Protein AF-A0A820NHF6-F1 (afdb_monomer_lite)

Foldseek 3Di:
DDDDPPDDPVVVLVVVLVVLLVVLVVVLVVLVVLLVVLVVVLVVLVVVLVVVVVVVVVVSNVVSVVVNVVSVVVSVVSVVVSVVSVVVNVCSVDDD

InterPro domains:
  IPR005024 Snf7 family [PF03357] (21-92)
  IPR005024 Snf7 family [PTHR10476] (7-92)

Sequence (96 aa):
MSFFDKRSPYEKAKEQTRSISRQIRQEKRQLDRQINQSDREIQRLSVDIRKHAATNNKEALRTLAKTIVKIKHDKSHLYSAKANLDTIDNAVKKPI

pLDDT: mean 90.06, std 11.78, range [37.56, 97.88]

Structure (mmCIF, N/CA/C/O backbone):
data_AF-A0A820NHF6-F1
#
_entry.id   AF-A0A820NHF6-F1
#
loop_
_atom_site.group_PDB
_atom_site.id
_atom_site.type_symbol
_atom_site.label_atom_id
_atom_site.label_alt_id
_atom_site.label_comp_id
_atom_site.label_asym_id
_atom_site.label_entity_id
_atom_site.label_seq_id
_atom_site.pdbx_PDB_ins_code
_atom_site.Cartn_x
_atom_site.Cartn_y
_atom_site.Cartn_z
_atom_site.occupancy
_atom_site.B_iso_or_equiv
_atom_site.auth_seq_id
_atom_site.auth_comp_id
_atom_site.auth_asym_id
_atom_site.auth_atom_id
_atom_site.pdbx_PDB_model_num
ATOM 1 N N . MET A 1 1 ? 37.204 -14.453 -17.253 1.00 37.56 1 MET A N 1
ATOM 2 C CA . MET A 1 1 ? 37.338 -13.121 -17.885 1.00 37.56 1 MET A CA 1
ATOM 3 C C . MET A 1 1 ? 36.588 -13.151 -19.208 1.00 37.56 1 MET A C 1
ATOM 5 O O . MET A 1 1 ? 36.954 -13.934 -20.072 1.00 37.56 1 MET A O 1
ATOM 9 N N . SER A 1 2 ? 35.492 -12.399 -19.331 1.00 44.91 2 SER A N 1
ATOM 10 C CA . SER A 1 2 ? 34.565 -12.483 -20.472 1.00 44.91 2 SER A CA 1
ATOM 11 C C . SER A 1 2 ? 35.036 -11.625 -21.653 1.00 44.91 2 SER A C 1
ATOM 13 O O . SER A 1 2 ? 34.673 -10.458 -21.755 1.00 44.91 2 SER A O 1
ATOM 15 N N . PHE A 1 3 ? 35.837 -12.208 -22.544 1.00 59.03 3 PHE A N 1
ATOM 16 C CA . PHE A 1 3 ? 36.111 -11.681 -23.885 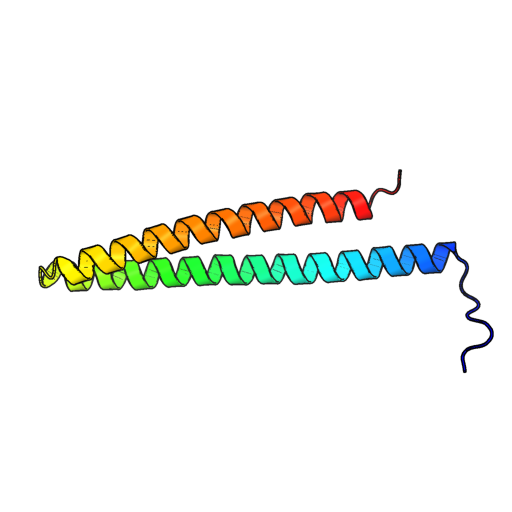1.00 59.03 3 PHE A CA 1
ATOM 17 C C . PHE A 1 3 ? 35.051 -12.254 -24.848 1.00 59.03 3 PHE A C 1
ATOM 19 O O . PHE A 1 3 ? 34.905 -13.468 -24.925 1.00 59.03 3 PHE A O 1
ATOM 26 N N . PHE A 1 4 ? 34.317 -11.402 -25.571 1.00 63.03 4 PHE A N 1
ATOM 27 C CA . PHE A 1 4 ? 33.231 -11.735 -26.521 1.00 63.03 4 PHE A CA 1
ATOM 28 C C . PHE A 1 4 ? 31.879 -12.180 -25.931 1.00 63.03 4 PHE A C 1
ATOM 30 O O . PHE A 1 4 ? 31.404 -13.294 -26.149 1.00 63.03 4 PHE A O 1
ATOM 37 N N . ASP A 1 5 ? 31.168 -11.250 -25.293 1.00 64.25 5 ASP A N 1
ATOM 38 C CA . ASP A 1 5 ? 29.701 -11.313 -25.253 1.00 64.25 5 ASP A CA 1
ATOM 39 C C . ASP A 1 5 ? 29.159 -11.029 -26.669 1.00 64.25 5 ASP A C 1
ATOM 41 O O . ASP A 1 5 ? 29.107 -9.877 -27.094 1.00 64.25 5 ASP A O 1
ATOM 45 N N . LYS A 1 6 ? 28.821 -1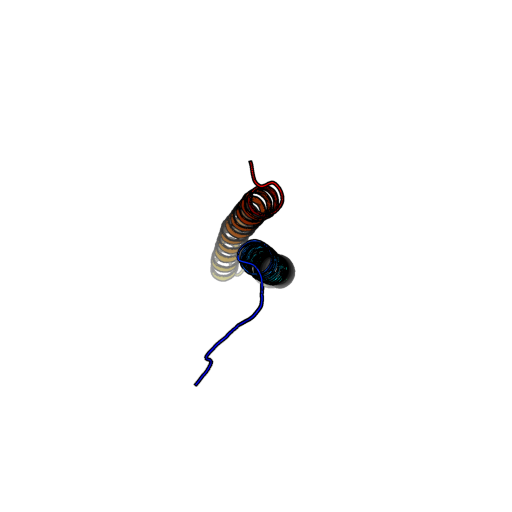2.091 -27.418 1.00 66.19 6 LYS A N 1
ATOM 46 C CA . LYS A 1 6 ? 28.393 -12.065 -28.836 1.00 66.19 6 LYS A CA 1
ATOM 47 C C . LYS A 1 6 ? 26.995 -11.465 -29.075 1.00 66.19 6 LYS A C 1
ATOM 49 O O . LYS A 1 6 ? 26.515 -11.486 -30.204 1.00 66.19 6 LYS A O 1
ATOM 54 N N . ARG A 1 7 ? 26.325 -10.968 -28.031 1.00 68.56 7 ARG A N 1
ATOM 55 C CA . ARG A 1 7 ? 24.996 -10.351 -28.134 1.00 68.56 7 ARG A CA 1
ATOM 56 C C . ARG A 1 7 ? 25.078 -8.979 -2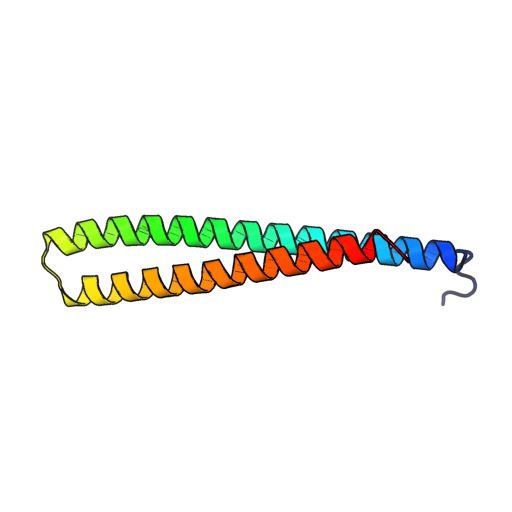8.794 1.00 68.56 7 ARG A C 1
ATOM 58 O O . ARG A 1 7 ? 25.903 -8.148 -28.406 1.00 68.56 7 ARG A O 1
ATOM 65 N N . SER A 1 8 ? 24.189 -8.730 -29.753 1.00 81.00 8 SER A N 1
ATOM 66 C CA . SER A 1 8 ? 24.075 -7.426 -30.418 1.00 81.00 8 SER A CA 1
ATOM 67 C C . SER A 1 8 ? 23.749 -6.327 -29.389 1.00 81.00 8 SER A C 1
ATOM 6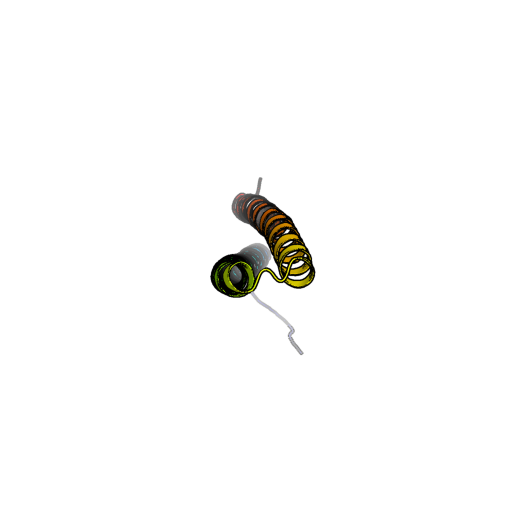9 O O . SER A 1 8 ? 23.005 -6.592 -28.439 1.00 81.00 8 SER A O 1
ATOM 71 N N . PRO A 1 9 ? 24.237 -5.079 -29.548 1.00 80.62 9 PRO A N 1
ATOM 72 C CA . PRO A 1 9 ? 23.846 -3.949 -28.695 1.00 80.62 9 PRO A CA 1
ATOM 73 C C . PRO A 1 9 ? 22.322 -3.813 -28.528 1.00 80.62 9 PRO A C 1
ATOM 75 O O . PRO A 1 9 ? 21.836 -3.497 -27.443 1.00 80.62 9 PRO A O 1
ATOM 78 N N . TYR A 1 10 ? 21.565 -4.149 -29.577 1.00 82.62 10 TYR A N 1
ATOM 79 C CA . TYR A 1 10 ? 20.104 -4.190 -29.553 1.00 82.62 10 TYR A CA 1
ATOM 80 C C . TYR A 1 10 ? 19.547 -5.261 -28.596 1.00 82.62 10 TYR A C 1
ATOM 82 O O . TYR A 1 10 ? 18.605 -5.009 -27.842 1.00 82.62 10 TYR A O 1
ATOM 90 N N . GLU A 1 11 ? 20.139 -6.457 -28.580 1.00 83.00 11 GLU A N 1
ATOM 91 C CA . GLU A 1 11 ? 19.726 -7.545 -27.686 1.00 83.00 11 GLU A CA 1
ATOM 92 C C . GLU A 1 11 ? 19.992 -7.201 -26.219 1.00 83.00 11 GLU A C 1
ATOM 94 O O . GLU A 1 11 ? 19.150 -7.485 -25.367 1.00 83.00 11 GLU A O 1
ATOM 99 N N . LYS A 1 12 ? 21.107 -6.517 -25.930 1.00 85.88 12 LYS A N 1
ATOM 100 C CA . LYS A 1 12 ? 21.436 -6.042 -24.577 1.00 85.88 12 LYS A CA 1
ATOM 101 C C . LYS A 1 12 ? 20.429 -5.010 -24.079 1.00 85.88 12 LYS A C 1
ATOM 103 O O . LYS A 1 12 ? 19.929 -5.141 -22.963 1.00 85.88 12 LYS A O 1
ATOM 108 N N . ALA A 1 13 ? 20.070 -4.033 -24.913 1.00 85.50 13 ALA A N 1
ATOM 109 C CA . ALA A 1 13 ? 19.044 -3.046 -24.574 1.00 85.50 13 ALA A CA 1
ATOM 110 C C . ALA A 1 13 ? 17.680 -3.714 -24.314 1.00 85.50 13 ALA A C 1
ATOM 112 O O . ALA A 1 13 ? 16.994 -3.401 -23.342 1.00 85.50 13 ALA A O 1
ATOM 113 N N . LYS A 1 14 ? 17.306 -4.706 -25.131 1.00 87.00 14 LYS A N 1
ATOM 114 C CA . LYS A 1 14 ? 16.070 -5.484 -24.953 1.00 87.00 14 LYS A CA 1
ATOM 115 C C . LYS A 1 14 ? 16.072 -6.330 -23.676 1.00 87.00 14 LYS A C 1
ATOM 117 O O . LYS A 1 14 ? 15.030 -6.523 -23.052 1.00 87.00 14 LYS A O 1
ATOM 122 N N . GLU A 1 15 ? 17.217 -6.870 -23.280 1.00 89.00 15 GLU A N 1
ATOM 123 C CA . GLU A 1 15 ? 17.360 -7.611 -22.026 1.00 89.00 15 GLU A CA 1
ATOM 124 C C . GLU A 1 15 ? 17.273 -6.682 -20.806 1.00 89.00 15 GLU A C 1
ATOM 126 O O . GLU A 1 15 ? 16.595 -7.015 -19.833 1.00 89.00 15 GLU A O 1
ATOM 131 N N . GLN A 1 16 ? 17.861 -5.485 -20.893 1.00 88.06 16 GLN A N 1
ATOM 132 C CA . GLN A 1 16 ? 17.756 -4.446 -19.865 1.00 88.06 16 GLN A CA 1
ATOM 133 C C . GLN A 1 16 ? 16.314 -3.952 -19.684 1.00 88.06 16 GLN A C 1
ATOM 135 O O . GLN A 1 16 ? 15.818 -3.889 -18.562 1.00 88.06 16 GLN A O 1
ATOM 140 N N . THR A 1 17 ? 15.580 -3.674 -20.765 1.00 89.88 17 THR A N 1
ATOM 141 C CA . THR A 1 17 ? 14.164 -3.274 -20.641 1.00 89.88 17 THR A CA 1
ATOM 142 C C . THR A 1 17 ? 13.315 -4.387 -20.026 1.00 89.88 17 THR A C 1
ATOM 144 O O . THR A 1 17 ? 12.437 -4.122 -19.198 1.00 89.88 17 THR A O 1
ATOM 147 N N . ARG A 1 18 ? 13.602 -5.654 -20.356 1.00 90.31 18 ARG A N 1
ATOM 148 C CA . ARG A 1 18 ? 12.949 -6.825 -19.749 1.00 90.31 18 ARG A CA 1
ATOM 149 C C . ARG A 1 18 ? 13.258 -6.966 -18.259 1.00 90.31 18 ARG A C 1
ATOM 151 O O . ARG A 1 18 ? 12.337 -7.277 -17.497 1.00 90.31 18 ARG A O 1
ATOM 158 N N . SER A 1 19 ? 14.508 -6.764 -17.839 1.00 92.75 19 SER A N 1
ATOM 159 C CA . SER A 1 19 ? 14.904 -6.862 -16.429 1.00 92.75 19 SER A CA 1
ATOM 160 C C . SER A 1 19 ? 14.268 -5.748 -15.597 1.00 92.75 19 SER A C 1
ATOM 162 O O . SER A 1 19 ? 13.644 -6.047 -14.577 1.00 92.75 19 SER A O 1
ATOM 164 N N . ILE A 1 20 ? 14.284 -4.508 -16.093 1.00 92.44 20 ILE A N 1
ATOM 165 C CA . ILE A 1 20 ? 13.618 -3.354 -15.470 1.00 92.44 20 ILE A CA 1
ATOM 166 C C . ILE A 1 20 ? 12.113 -3.607 -15.351 1.00 92.44 20 ILE A C 1
ATOM 168 O O . ILE A 1 20 ? 11.542 -3.509 -14.267 1.00 92.44 20 ILE A O 1
ATOM 172 N N . SER A 1 21 ? 11.465 -4.044 -16.435 1.00 92.94 21 SER A N 1
ATOM 173 C CA . SER A 1 21 ? 10.033 -4.376 -16.413 1.00 92.94 21 SER A CA 1
ATOM 174 C C . SER A 1 21 ? 9.707 -5.470 -15.387 1.00 92.94 21 SER A C 1
ATOM 176 O O . SER A 1 21 ? 8.633 -5.478 -14.782 1.00 92.94 21 SER A O 1
ATOM 178 N N . ARG A 1 22 ? 10.611 -6.440 -15.186 1.00 95.06 22 ARG A N 1
ATOM 179 C CA . ARG A 1 22 ? 10.442 -7.495 -14.178 1.00 95.06 22 ARG A CA 1
ATOM 180 C C . ARG A 1 22 ? 10.547 -6.933 -12.762 1.00 95.06 22 ARG A C 1
ATOM 182 O O . ARG A 1 22 ? 9.702 -7.293 -11.943 1.00 95.06 22 ARG A O 1
ATOM 189 N N . GLN A 1 23 ? 11.525 -6.069 -12.501 1.00 95.69 23 GLN A N 1
ATOM 190 C CA . GLN A 1 23 ? 11.694 -5.395 -11.212 1.00 95.69 23 GLN A CA 1
ATOM 191 C C . GLN A 1 23 ? 10.479 -4.522 -10.889 1.00 95.69 23 GLN A C 1
ATOM 193 O O . GLN A 1 23 ? 9.866 -4.702 -9.843 1.00 95.69 23 GLN A O 1
ATOM 198 N N . ILE A 1 24 ? 10.020 -3.695 -11.833 1.00 95.44 24 ILE A N 1
ATOM 199 C CA . ILE A 1 24 ? 8.831 -2.852 -11.637 1.00 95.44 24 ILE A CA 1
ATOM 200 C C . ILE A 1 24 ? 7.599 -3.698 -11.276 1.00 95.44 24 ILE A C 1
ATOM 202 O O . ILE A 1 24 ? 6.849 -3.357 -10.364 1.00 95.44 24 ILE A O 1
ATOM 206 N N . ARG A 1 25 ? 7.389 -4.846 -11.935 1.00 94.69 25 ARG A N 1
ATOM 207 C CA . ARG A 1 25 ? 6.291 -5.763 -11.578 1.00 94.69 25 ARG A CA 1
ATOM 208 C C . ARG A 1 25 ? 6.440 -6.371 -10.182 1.00 94.69 25 ARG A C 1
ATOM 210 O O . ARG A 1 25 ? 5.427 -6.640 -9.539 1.00 94.69 25 ARG A O 1
ATOM 217 N N . GLN A 1 26 ? 7.662 -6.645 -9.729 1.00 96.88 26 GLN A N 1
ATOM 218 C CA . GLN A 1 26 ? 7.906 -7.139 -8.372 1.00 96.88 26 GLN A CA 1
ATOM 219 C C . GLN A 1 26 ? 7.572 -6.063 -7.335 1.00 96.88 26 GLN A C 1
ATOM 221 O O . GLN A 1 26 ? 6.819 -6.357 -6.403 1.00 96.88 26 GLN A O 1
ATOM 226 N N . GLU A 1 27 ? 8.019 -4.829 -7.564 1.00 96.75 27 GLU A N 1
ATOM 227 C CA . GLU A 1 27 ? 7.735 -3.683 -6.696 1.00 96.75 27 GLU A CA 1
ATOM 228 C C . GLU A 1 27 ? 6.239 -3.355 -6.643 1.00 96.75 27 GLU A C 1
ATOM 230 O O . GLU A 1 27 ? 5.673 -3.222 -5.560 1.00 96.75 27 GLU A O 1
ATOM 235 N N . LYS A 1 28 ? 5.534 -3.355 -7.784 1.00 96.56 28 LYS A N 1
ATOM 236 C CA . LYS A 1 28 ? 4.068 -3.178 -7.814 1.00 96.56 28 LYS A CA 1
ATOM 237 C C . LYS A 1 28 ? 3.346 -4.191 -6.921 1.00 96.56 28 LYS A C 1
ATOM 239 O O . LYS A 1 28 ? 2.485 -3.817 -6.130 1.00 96.56 28 LYS A O 1
ATOM 244 N N . ARG A 1 29 ? 3.735 -5.471 -6.984 1.00 97.06 29 ARG A N 1
ATOM 245 C CA . ARG A 1 29 ? 3.153 -6.520 -6.123 1.00 97.06 29 ARG A CA 1
ATOM 246 C C . ARG A 1 29 ? 3.500 -6.320 -4.651 1.00 97.06 29 ARG A C 1
ATOM 248 O O . ARG A 1 29 ? 2.730 -6.733 -3.789 1.00 97.06 29 ARG A O 1
ATOM 255 N N . GLN A 1 30 ? 4.664 -5.753 -4.348 1.00 97.38 30 GLN A N 1
ATOM 256 C CA . GLN A 1 30 ? 5.041 -5.419 -2.980 1.00 97.38 30 GLN A CA 1
ATOM 257 C C . GLN A 1 30 ? 4.180 -4.286 -2.427 1.00 97.38 30 GLN A C 1
ATOM 259 O O . GLN A 1 30 ? 3.652 -4.437 -1.326 1.00 97.38 30 GLN A O 1
ATOM 264 N N . LEU A 1 31 ? 3.957 -3.228 -3.210 1.00 96.88 31 LEU A N 1
ATOM 265 C CA . LEU A 1 31 ? 3.027 -2.155 -2.855 1.00 96.88 31 LEU A CA 1
ATOM 266 C C . LEU A 1 31 ? 1.604 -2.692 -2.653 1.00 96.88 31 LEU A C 1
ATOM 268 O O . LEU A 1 31 ? 0.976 -2.381 -1.646 1.00 96.88 31 LEU A O 1
ATOM 272 N N . ASP A 1 32 ? 1.123 -3.581 -3.527 1.00 97.12 32 ASP A N 1
ATOM 273 C CA . ASP A 1 32 ? -0.196 -4.214 -3.371 1.00 97.12 32 ASP A CA 1
ATOM 274 C C . ASP A 1 32 ? -0.308 -5.033 -2.076 1.00 97.12 32 ASP A C 1
ATOM 276 O O . ASP A 1 32 ? -1.325 -4.987 -1.381 1.00 97.12 32 ASP A O 1
ATOM 280 N N . ARG A 1 33 ? 0.748 -5.769 -1.705 1.00 97.88 33 ARG A N 1
ATOM 281 C CA . ARG A 1 33 ? 0.793 -6.483 -0.419 1.00 97.88 33 ARG A CA 1
ATOM 282 C C . ARG A 1 33 ? 0.748 -5.521 0.766 1.00 97.88 33 ARG A C 1
ATOM 284 O O . ARG A 1 33 ? 0.044 -5.811 1.729 1.00 97.88 33 ARG A O 1
ATOM 291 N N . GLN A 1 34 ? 1.467 -4.402 0.696 1.00 97.19 34 GLN A N 1
ATOM 292 C CA . GLN A 1 34 ? 1.464 -3.383 1.748 1.00 97.19 34 GLN A CA 1
ATOM 293 C C . GLN A 1 34 ? 0.085 -2.733 1.892 1.00 97.19 34 GLN A C 1
ATOM 295 O O . GLN A 1 34 ? -0.431 -2.670 3.002 1.00 97.19 34 GLN A O 1
ATOM 300 N N . ILE A 1 35 ? -0.561 -2.366 0.782 1.00 97.56 35 ILE A N 1
ATOM 301 C CA . ILE A 1 35 ? -1.931 -1.827 0.759 1.00 97.56 35 ILE A CA 1
ATOM 302 C C . ILE A 1 35 ? -2.907 -2.793 1.448 1.00 97.56 35 ILE A C 1
ATOM 304 O O . ILE A 1 35 ? -3.653 -2.394 2.343 1.00 97.56 35 ILE A O 1
ATOM 308 N N . ASN A 1 36 ? -2.858 -4.079 1.089 1.00 97.62 36 ASN A N 1
ATOM 309 C CA . ASN A 1 36 ? -3.708 -5.103 1.700 1.00 97.62 36 ASN A CA 1
ATOM 310 C C . ASN A 1 36 ? -3.413 -5.299 3.195 1.00 97.62 36 ASN A C 1
ATOM 312 O O . ASN A 1 36 ? -4.320 -5.583 3.980 1.00 97.62 36 ASN A O 1
ATOM 316 N N . GLN A 1 37 ? -2.150 -5.168 3.600 1.00 97.19 37 GLN A N 1
ATOM 317 C CA . GLN A 1 37 ? -1.760 -5.246 5.002 1.00 97.19 37 GLN A CA 1
ATOM 318 C C . GLN A 1 37 ? -2.300 -4.049 5.796 1.00 97.19 37 GLN A C 1
ATOM 320 O O . GLN A 1 37 ? -2.860 -4.257 6.872 1.00 97.19 37 GLN A O 1
ATOM 325 N N . SER A 1 38 ? -2.219 -2.835 5.242 1.00 96.62 38 SER A N 1
ATOM 326 C CA . SER A 1 38 ? -2.810 -1.630 5.833 1.00 96.62 38 SER A CA 1
ATOM 327 C C . SER A 1 38 ? -4.323 -1.765 6.005 1.00 96.62 38 SER A C 1
ATOM 329 O O . SER A 1 38 ? -4.857 -1.400 7.049 1.00 96.62 38 SER A O 1
ATOM 331 N N . ASP A 1 39 ? -5.025 -2.350 5.032 1.00 96.62 39 ASP A N 1
ATOM 332 C CA . ASP A 1 39 ? -6.470 -2.579 5.146 1.00 96.62 39 ASP A CA 1
ATOM 333 C C . ASP A 1 39 ? -6.817 -3.558 6.269 1.00 96.62 39 ASP A C 1
ATOM 335 O O . ASP A 1 39 ? -7.730 -3.306 7.058 1.00 96.62 39 ASP A O 1
ATOM 339 N N . ARG A 1 40 ? -6.056 -4.648 6.410 1.00 97.31 40 ARG A N 1
ATOM 340 C CA . ARG A 1 40 ? -6.227 -5.590 7.528 1.00 97.31 40 ARG A CA 1
ATOM 341 C C . ARG A 1 40 ? -5.966 -4.924 8.875 1.00 97.31 40 ARG A C 1
ATOM 343 O O . ARG A 1 40 ? -6.678 -5.204 9.837 1.00 97.31 40 ARG A O 1
ATOM 350 N N . GLU A 1 41 ? -4.965 -4.055 8.953 1.00 96.31 41 GLU A N 1
ATOM 351 C CA . GLU A 1 41 ? -4.647 -3.300 10.164 1.00 96.31 41 GLU A CA 1
ATOM 352 C C . GLU A 1 41 ? -5.775 -2.336 10.544 1.00 96.31 41 GLU A C 1
ATOM 354 O O . GLU A 1 41 ? -6.225 -2.351 11.689 1.00 96.31 41 GLU A O 1
ATOM 359 N N . ILE A 1 42 ? -6.327 -1.592 9.578 1.00 96.06 42 ILE A N 1
ATOM 360 C CA . ILE A 1 42 ? -7.499 -0.731 9.801 1.00 96.06 42 ILE A CA 1
ATOM 361 C C . ILE A 1 42 ? -8.681 -1.550 10.330 1.00 96.06 42 ILE A C 1
ATOM 363 O O . ILE A 1 42 ? -9.351 -1.115 11.269 1.00 96.06 42 ILE A O 1
ATOM 367 N N . GLN A 1 43 ? -8.943 -2.738 9.777 1.00 96.75 43 GLN A N 1
ATOM 368 C CA . GLN A 1 43 ? -10.043 -3.587 10.247 1.00 96.75 43 GLN A CA 1
ATOM 369 C C . GLN A 1 43 ? -9.838 -4.058 11.693 1.00 96.75 43 GLN A C 1
ATOM 371 O O . GLN A 1 43 ? -10.777 -4.016 12.490 1.00 96.75 43 GLN A O 1
ATOM 376 N N . ARG A 1 44 ? -8.608 -4.441 12.061 1.00 96.69 44 ARG A N 1
ATOM 377 C CA . ARG A 1 44 ? -8.256 -4.811 13.443 1.00 96.69 44 ARG A CA 1
ATOM 378 C C . ARG A 1 44 ? -8.469 -3.641 14.402 1.00 96.69 44 ARG A C 1
ATOM 380 O O . ARG A 1 44 ? -9.234 -3.772 15.353 1.00 96.69 44 ARG A O 1
ATOM 387 N N . LEU A 1 45 ? -7.911 -2.473 14.081 1.00 96.25 45 LEU A N 1
ATOM 388 C CA . LEU A 1 45 ? -8.078 -1.257 14.883 1.00 96.25 45 LEU A CA 1
ATOM 389 C C . LEU A 1 45 ? -9.553 -0.841 15.002 1.00 96.25 45 LEU A C 1
ATOM 391 O O . LEU A 1 45 ? -9.981 -0.370 16.051 1.00 96.25 45 LEU A O 1
ATOM 395 N N . SER A 1 46 ? -10.363 -1.061 13.962 1.00 94.56 46 SER A N 1
ATOM 396 C CA . SER A 1 46 ? -11.808 -0.780 13.997 1.00 94.56 46 SER A CA 1
ATOM 397 C C . SER A 1 46 ? -12.563 -1.703 14.961 1.00 94.56 46 SER A C 1
ATOM 399 O O . SER A 1 46 ? -13.526 -1.285 15.606 1.00 94.56 46 SER A O 1
ATOM 401 N N . VAL A 1 47 ? -12.144 -2.966 15.087 1.00 95.50 47 VAL A N 1
ATOM 402 C CA . VAL A 1 47 ? -12.668 -3.882 16.112 1.00 95.50 47 VAL A CA 1
ATOM 403 C C . VAL A 1 47 ? -12.260 -3.407 17.505 1.00 95.50 47 VAL A C 1
ATOM 405 O O . VAL A 1 47 ? -13.111 -3.353 18.393 1.00 95.50 47 VAL A O 1
ATOM 408 N N . ASP A 1 48 ? -11.003 -3.013 17.689 1.00 92.81 48 ASP A N 1
ATOM 409 C CA . ASP A 1 48 ? -10.496 -2.571 18.990 1.00 92.81 48 ASP A CA 1
ATOM 410 C C . ASP A 1 48 ? -11.155 -1.264 19.447 1.00 92.81 48 ASP A C 1
ATOM 412 O O . ASP A 1 48 ? -11.546 -1.149 20.607 1.00 92.81 48 ASP A O 1
ATOM 416 N N . ILE A 1 49 ? -11.418 -0.327 18.531 1.00 94.12 49 ILE A N 1
ATOM 417 C CA . ILE A 1 49 ? -12.216 0.875 18.814 1.00 94.12 49 ILE A CA 1
ATOM 418 C C . ILE A 1 49 ? -13.597 0.505 19.358 1.00 94.12 49 ILE A C 1
ATOM 420 O O . ILE A 1 49 ? -14.023 1.078 20.356 1.00 94.12 49 ILE A O 1
ATOM 424 N N . ARG A 1 50 ? -14.293 -0.472 18.761 1.00 92.25 50 ARG A N 1
ATOM 425 C CA . ARG A 1 50 ? -15.611 -0.906 19.261 1.00 92.25 50 ARG A CA 1
ATOM 426 C C . ARG A 1 50 ? -15.530 -1.496 20.671 1.00 92.25 50 ARG A C 1
ATOM 428 O O . ARG A 1 50 ? -16.399 -1.216 21.490 1.00 92.25 50 ARG A O 1
ATOM 435 N N . LYS A 1 51 ? -14.472 -2.254 20.977 1.00 92.44 51 LYS A N 1
ATOM 436 C CA . LYS A 1 51 ? -14.235 -2.801 22.325 1.00 92.44 51 LYS A CA 1
ATOM 437 C C . LYS A 1 51 ? -13.958 -1.698 23.349 1.00 92.44 51 LYS A C 1
ATOM 439 O O . LYS A 1 51 ? -14.560 -1.693 24.417 1.00 92.44 51 LYS A O 1
ATOM 444 N N . HIS A 1 52 ? -13.087 -0.745 23.019 1.00 90.75 52 HIS A N 1
ATOM 445 C CA . HIS A 1 52 ? -12.752 0.374 23.908 1.00 90.75 52 HIS A CA 1
ATOM 446 C C . HIS A 1 52 ? -13.885 1.399 24.046 1.00 90.75 52 HIS A C 1
ATOM 448 O O . HIS A 1 52 ? -13.977 2.084 25.064 1.00 90.75 52 HIS A O 1
ATOM 454 N N . ALA A 1 53 ? -14.777 1.485 23.056 1.00 91.56 53 ALA A N 1
ATOM 455 C CA . ALA A 1 53 ? -15.985 2.297 23.140 1.00 91.56 53 ALA A CA 1
ATOM 456 C C . ALA A 1 53 ? -16.945 1.774 24.215 1.00 91.56 53 ALA A C 1
ATOM 458 O O . ALA A 1 53 ? -17.501 2.575 24.962 1.00 91.56 53 ALA A O 1
ATOM 459 N N . ALA A 1 54 ? -17.073 0.449 24.361 1.00 91.94 54 ALA A N 1
ATOM 460 C CA . ALA A 1 54 ? -17.895 -0.155 25.411 1.00 91.94 54 ALA A CA 1
ATOM 461 C C . ALA A 1 54 ? -17.371 0.142 26.829 1.00 91.94 54 ALA A C 1
ATOM 463 O O . ALA A 1 54 ? -18.156 0.240 27.766 1.00 91.94 54 ALA A O 1
ATOM 464 N N . THR A 1 55 ? -16.057 0.330 26.990 1.00 91.19 55 THR A N 1
ATOM 465 C CA . THR A 1 55 ? -15.422 0.654 28.280 1.00 91.19 55 THR A CA 1
ATOM 466 C C . THR A 1 55 ? -15.244 2.158 28.518 1.00 91.19 55 THR A C 1
ATOM 468 O O . THR A 1 55 ? -14.660 2.553 29.523 1.00 91.19 55 THR A O 1
ATOM 471 N N . ASN A 1 56 ? -15.746 3.005 27.608 1.00 88.94 56 ASN A N 1
ATOM 472 C CA . ASN A 1 56 ? -15.674 4.472 27.659 1.00 88.94 56 ASN A CA 1
ATOM 473 C C . ASN A 1 56 ? -14.246 5.032 27.852 1.00 88.94 56 ASN A C 1
ATOM 475 O O . ASN A 1 56 ? -14.051 6.128 28.385 1.00 88.94 56 ASN A O 1
ATOM 479 N N . ASN A 1 57 ? -13.226 4.294 27.399 1.00 91.62 57 ASN A N 1
ATOM 480 C CA . ASN A 1 57 ? -11.834 4.726 27.489 1.00 91.62 57 ASN A CA 1
ATOM 481 C C . ASN A 1 57 ? -11.507 5.726 26.365 1.00 91.62 57 ASN A C 1
ATOM 483 O O . ASN A 1 57 ? -11.064 5.363 25.272 1.00 91.62 57 ASN A O 1
ATOM 487 N N . LYS A 1 58 ? -11.738 7.013 26.643 1.00 91.44 58 LYS A N 1
ATOM 488 C CA . LYS A 1 58 ? -11.594 8.110 25.672 1.00 91.44 58 LYS A CA 1
ATOM 489 C C . LYS A 1 58 ? -10.158 8.321 25.183 1.00 91.44 58 LYS A C 1
ATOM 491 O O . LYS A 1 58 ? -9.965 8.684 24.021 1.00 91.44 58 LYS A O 1
ATOM 496 N N . GLU A 1 59 ? -9.154 8.091 26.026 1.00 92.38 59 GLU A N 1
ATOM 497 C CA . GLU A 1 59 ? -7.747 8.270 25.643 1.00 92.38 59 GLU A CA 1
ATOM 498 C C . GLU A 1 59 ? -7.286 7.197 24.654 1.00 92.38 59 GLU A C 1
ATOM 500 O O . GLU A 1 59 ? -6.688 7.516 23.618 1.00 92.38 59 GLU A O 1
ATOM 505 N N . ALA A 1 60 ? -7.640 5.935 24.919 1.00 91.62 60 ALA A N 1
ATOM 506 C CA . ALA A 1 60 ? -7.366 4.826 24.010 1.00 91.62 60 ALA A CA 1
ATOM 507 C C . ALA A 1 60 ? -8.049 5.049 22.652 1.00 91.62 60 ALA A C 1
ATOM 509 O O . ALA A 1 60 ? -7.405 4.945 21.607 1.00 91.62 60 ALA A O 1
ATOM 510 N N . LEU A 1 61 ? -9.324 5.457 22.657 1.00 93.44 61 LEU A N 1
ATOM 511 C CA . LEU A 1 61 ? -10.074 5.770 21.436 1.00 93.44 61 LEU A CA 1
ATOM 512 C C . LEU A 1 61 ? -9.416 6.880 20.611 1.00 93.44 61 LEU A C 1
ATOM 514 O O . LEU A 1 61 ? -9.291 6.752 19.393 1.00 93.44 61 LEU A O 1
ATOM 518 N N . ARG A 1 62 ? -8.957 7.958 21.259 1.00 95.19 62 ARG A N 1
ATOM 519 C CA . ARG A 1 62 ? -8.297 9.071 20.565 1.00 95.19 62 ARG A CA 1
ATOM 520 C C . ARG A 1 62 ? -6.988 8.635 19.914 1.00 95.19 62 ARG A C 1
ATOM 522 O O . ARG A 1 62 ? -6.688 9.072 18.803 1.00 95.19 62 ARG A O 1
ATOM 529 N N . THR A 1 63 ? -6.220 7.784 20.584 1.00 95.44 63 THR A N 1
ATOM 530 C CA . THR A 1 63 ? -4.958 7.257 20.051 1.00 95.44 63 THR A CA 1
ATOM 531 C C . THR A 1 63 ? -5.205 6.324 18.867 1.00 95.44 63 THR A C 1
ATOM 533 O O . THR A 1 63 ? -4.612 6.526 17.809 1.00 95.44 63 THR A O 1
ATOM 536 N N . LEU A 1 64 ? -6.148 5.384 18.990 1.00 94.44 64 LEU A N 1
ATOM 537 C CA . LEU A 1 64 ? -6.527 4.461 17.911 1.00 94.44 64 LEU A CA 1
ATOM 538 C C . LEU A 1 64 ? -7.121 5.190 16.694 1.00 94.44 64 LEU A C 1
ATOM 540 O O . LEU A 1 64 ? -6.864 4.829 15.550 1.00 94.44 64 LEU A O 1
ATOM 544 N N . ALA A 1 65 ? -7.885 6.261 16.909 1.00 94.62 65 ALA A N 1
ATOM 545 C CA . ALA A 1 65 ? -8.397 7.072 15.809 1.00 94.62 65 ALA A CA 1
ATOM 546 C C . ALA A 1 65 ? -7.263 7.771 15.037 1.00 94.62 65 ALA A C 1
ATOM 548 O O . ALA A 1 65 ? -7.258 7.772 13.803 1.00 94.62 65 ALA A O 1
ATOM 549 N N . LYS A 1 66 ? -6.271 8.331 15.746 1.00 96.88 66 LYS A N 1
ATOM 550 C CA . LYS A 1 66 ? -5.101 8.968 15.119 1.00 96.88 66 LYS A CA 1
ATOM 551 C C . LYS A 1 66 ? -4.287 7.976 14.290 1.00 96.88 66 LYS A C 1
ATOM 553 O O . LYS A 1 66 ? -3.862 8.325 13.189 1.00 96.88 66 LYS A O 1
ATOM 558 N N . THR A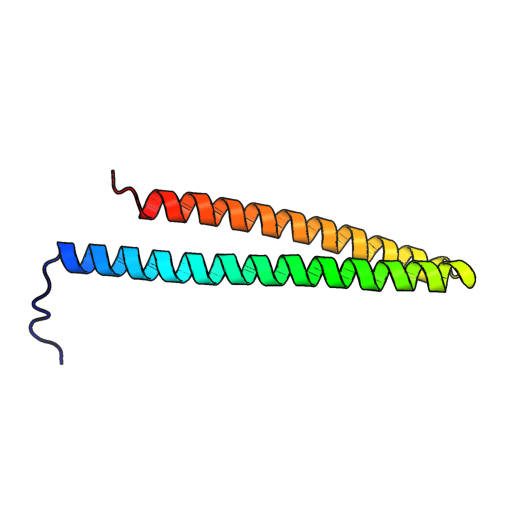 1 67 ? -4.086 6.752 14.783 1.00 95.88 67 THR A N 1
ATOM 559 C CA . THR A 1 67 ? -3.345 5.728 14.033 1.00 95.88 67 THR A CA 1
ATOM 560 C C . THR A 1 67 ? -4.072 5.345 12.747 1.00 95.88 67 THR A C 1
ATOM 562 O O . THR A 1 67 ? -3.434 5.293 11.700 1.00 95.88 67 THR A O 1
ATOM 565 N N . ILE A 1 68 ? -5.403 5.201 12.769 1.00 96.38 68 ILE A N 1
ATOM 566 C CA . ILE A 1 68 ? -6.192 4.939 11.551 1.00 96.38 68 ILE A CA 1
ATOM 567 C C . ILE A 1 68 ? -6.015 6.052 10.514 1.00 96.38 68 ILE A C 1
ATOM 569 O O . ILE A 1 68 ? -5.827 5.761 9.332 1.00 96.38 68 ILE A O 1
ATOM 573 N N . VAL A 1 69 ? -6.075 7.322 10.925 1.00 96.88 69 VAL A N 1
ATOM 574 C CA . VAL A 1 69 ? -5.888 8.454 9.999 1.00 96.88 69 VAL A CA 1
ATOM 575 C C . VAL A 1 69 ? -4.490 8.426 9.381 1.00 96.88 69 VAL A C 1
ATOM 577 O O . VAL A 1 69 ? -4.361 8.597 8.170 1.00 96.88 69 VAL A O 1
ATOM 580 N N . LYS A 1 70 ? -3.459 8.140 10.184 1.00 97.50 70 LYS A N 1
ATOM 581 C CA . LYS A 1 70 ? -2.083 7.998 9.697 1.00 97.50 70 LYS A CA 1
ATOM 582 C C . LYS A 1 70 ? -1.956 6.868 8.670 1.00 97.50 70 LYS A C 1
ATOM 584 O O . LYS A 1 70 ? -1.450 7.101 7.580 1.00 97.50 70 LYS A O 1
ATOM 589 N N . ILE A 1 71 ? -2.499 5.686 8.964 1.00 97.25 71 ILE A N 1
ATOM 590 C CA . ILE A 1 71 ? -2.459 4.542 8.037 1.00 97.25 71 ILE A CA 1
ATOM 591 C C . ILE A 1 71 ? -3.185 4.874 6.727 1.00 97.25 71 ILE A C 1
ATOM 593 O O . ILE A 1 71 ? -2.704 4.527 5.652 1.00 97.25 71 ILE A O 1
ATOM 597 N N . LYS A 1 72 ? -4.322 5.582 6.780 1.00 97.00 72 LYS A N 1
ATOM 598 C CA . LYS A 1 72 ? -5.036 6.030 5.570 1.00 97.00 72 LYS A CA 1
ATOM 599 C C . LYS A 1 72 ? -4.208 7.002 4.730 1.00 97.00 72 LYS A C 1
ATOM 601 O O . LYS A 1 72 ? -4.209 6.893 3.506 1.00 97.00 72 LYS A O 1
ATOM 606 N N . HIS A 1 73 ? -3.511 7.932 5.377 1.00 97.50 73 HIS A N 1
ATOM 607 C CA . HIS A 1 73 ? -2.599 8.849 4.703 1.00 97.50 73 HIS A CA 1
ATOM 608 C C . HIS A 1 73 ? -1.452 8.089 4.024 1.00 97.50 73 HIS A C 1
ATOM 610 O O . HIS A 1 73 ? -1.219 8.270 2.831 1.00 97.50 73 HIS A O 1
ATOM 616 N N . ASP A 1 74 ? -0.805 7.171 4.739 1.00 96.25 74 ASP A N 1
ATOM 617 C CA . ASP A 1 74 ? 0.299 6.369 4.202 1.00 96.25 74 ASP A CA 1
ATOM 618 C C . ASP A 1 74 ? -0.177 5.468 3.047 1.00 96.25 74 ASP A C 1
ATOM 620 O O . ASP A 1 74 ? 0.484 5.372 2.014 1.00 96.25 74 ASP A O 1
ATOM 624 N N . LYS A 1 75 ? -1.389 4.903 3.145 1.00 97.38 75 LYS A N 1
ATOM 625 C CA . LYS A 1 75 ? -2.038 4.153 2.056 1.00 97.38 75 LYS A CA 1
ATOM 626 C C . LYS A 1 75 ? -2.230 5.005 0.795 1.00 97.38 75 LYS A C 1
ATOM 628 O O . LYS A 1 75 ? -2.030 4.504 -0.309 1.00 97.38 75 LYS A O 1
ATOM 633 N N . SER A 1 76 ? -2.594 6.280 0.942 1.00 97.31 76 SER A N 1
ATOM 634 C CA . SER A 1 76 ? -2.709 7.214 -0.188 1.00 97.31 76 SER A CA 1
ATOM 635 C C . SER A 1 76 ? -1.373 7.370 -0.923 1.00 97.31 76 SER A C 1
ATOM 637 O O . SER A 1 76 ? -1.318 7.269 -2.148 1.00 97.31 76 SER A O 1
ATOM 639 N N . HIS A 1 77 ? -0.271 7.507 -0.177 1.00 97.00 77 HIS A N 1
ATOM 640 C CA . HIS A 1 77 ? 1.077 7.568 -0.756 1.00 97.00 77 HIS A CA 1
ATOM 641 C C . HIS A 1 77 ? 1.461 6.285 -1.491 1.00 97.00 77 HIS A C 1
ATOM 643 O O . HIS A 1 77 ? 2.047 6.361 -2.570 1.00 97.00 77 HIS A O 1
ATOM 649 N N . LEU A 1 78 ? 1.081 5.112 -0.971 1.00 96.88 78 LEU A N 1
ATOM 650 C CA . LEU A 1 78 ? 1.303 3.835 -1.659 1.00 96.88 78 LEU A CA 1
ATOM 651 C C . LEU A 1 78 ? 0.559 3.760 -3.001 1.00 96.88 78 LEU A C 1
ATOM 653 O O . LEU A 1 78 ? 1.121 3.268 -3.982 1.00 96.88 78 LEU A O 1
ATOM 657 N N . TYR A 1 79 ? -0.672 4.277 -3.078 1.00 97.25 79 TYR A N 1
ATOM 658 C CA . TYR A 1 79 ? -1.401 4.363 -4.348 1.00 97.25 79 TYR A CA 1
ATOM 659 C C . TYR A 1 79 ? -0.715 5.302 -5.342 1.00 97.25 79 TYR A C 1
ATOM 661 O O . TYR A 1 79 ? -0.538 4.928 -6.503 1.00 97.25 79 TYR A O 1
ATOM 669 N N . SER A 1 80 ? -0.271 6.476 -4.891 1.00 97.50 80 SER A N 1
ATOM 670 C CA . SER A 1 80 ? 0.487 7.412 -5.730 1.00 97.50 80 SER A CA 1
ATOM 671 C C . SER A 1 80 ? 1.793 6.793 -6.236 1.00 97.50 80 SER A C 1
ATOM 673 O O . SER A 1 80 ? 2.107 6.879 -7.422 1.00 97.50 80 SER A O 1
ATOM 675 N N . ALA A 1 81 ? 2.533 6.092 -5.372 1.00 96.62 81 ALA A N 1
ATOM 676 C CA . ALA A 1 81 ? 3.753 5.384 -5.752 1.00 96.62 81 ALA A CA 1
ATOM 677 C C . ALA A 1 81 ? 3.482 4.291 -6.799 1.00 96.62 81 ALA A C 1
ATOM 679 O O . ALA A 1 81 ? 4.230 4.164 -7.770 1.00 96.62 81 ALA A O 1
ATOM 680 N N . LYS A 1 82 ? 2.384 3.539 -6.652 1.00 96.31 82 LYS A N 1
ATOM 681 C CA . LYS A 1 82 ? 1.968 2.532 -7.635 1.00 96.31 82 LYS A CA 1
ATOM 682 C C . LYS A 1 82 ? 1.659 3.163 -8.996 1.00 96.31 82 LYS A C 1
ATOM 684 O O . LYS A 1 82 ? 2.159 2.670 -10.005 1.00 96.31 82 LYS A O 1
ATOM 689 N N . ALA A 1 83 ? 0.914 4.269 -9.019 1.00 96.31 83 ALA A N 1
ATOM 690 C CA . ALA A 1 83 ? 0.606 4.996 -10.250 1.00 96.31 83 ALA A CA 1
ATOM 691 C C . ALA A 1 83 ? 1.878 5.508 -10.951 1.00 96.31 83 ALA A C 1
ATOM 693 O O . ALA A 1 83 ? 2.019 5.375 -12.166 1.00 96.31 83 ALA A O 1
ATOM 694 N N . ASN A 1 84 ? 2.857 6.003 -10.188 1.00 95.88 84 ASN A N 1
ATOM 695 C CA . ASN A 1 84 ? 4.150 6.416 -10.739 1.00 95.88 84 ASN A CA 1
ATOM 696 C C . ASN A 1 84 ? 4.903 5.240 -11.386 1.00 95.88 84 ASN A C 1
ATOM 698 O O . ASN A 1 84 ? 5.446 5.380 -12.483 1.00 95.88 84 ASN A O 1
ATOM 702 N N . LEU A 1 85 ? 4.889 4.057 -10.760 1.00 94.75 85 LEU A N 1
ATOM 703 C CA . LEU A 1 85 ? 5.466 2.842 -11.348 1.00 94.75 85 LEU A CA 1
ATOM 704 C C . LEU A 1 85 ? 4.721 2.378 -12.609 1.00 94.75 85 LEU A C 1
ATOM 706 O O . LEU A 1 85 ? 5.337 1.788 -13.498 1.00 94.75 85 LEU A O 1
ATOM 710 N N . ASP A 1 86 ? 3.409 2.600 -12.704 1.00 93.62 86 ASP A N 1
ATOM 711 C CA . ASP A 1 86 ? 2.635 2.342 -13.925 1.00 93.62 86 ASP A CA 1
ATOM 712 C C . ASP A 1 86 ? 3.081 3.249 -15.074 1.00 93.62 86 ASP A C 1
ATOM 714 O O . ASP A 1 86 ? 3.353 2.754 -16.171 1.00 93.62 86 ASP A O 1
ATOM 718 N N . THR A 1 87 ? 3.264 4.542 -14.809 1.00 94.06 87 THR A N 1
ATOM 719 C CA . THR A 1 87 ? 3.790 5.501 -15.790 1.00 94.06 87 THR A CA 1
ATOM 720 C C . THR A 1 87 ? 5.182 5.102 -16.288 1.00 94.06 87 THR A C 1
ATOM 722 O O . THR A 1 87 ? 5.414 5.068 -17.497 1.00 94.06 87 THR A O 1
ATOM 725 N N . ILE A 1 88 ? 6.092 4.732 -15.380 1.00 92.00 88 ILE A N 1
ATOM 726 C CA . ILE A 1 88 ? 7.459 4.316 -15.736 1.00 92.00 88 ILE A CA 1
ATOM 727 C C . ILE A 1 88 ? 7.451 3.013 -16.550 1.00 92.00 88 ILE A C 1
ATOM 729 O O . ILE A 1 88 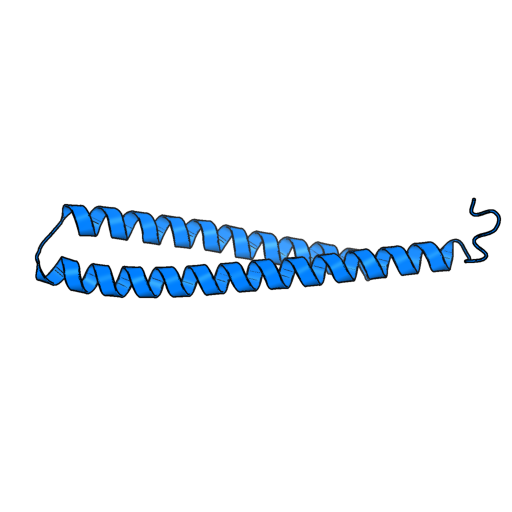? 8.130 2.927 -17.569 1.00 92.00 88 ILE A O 1
ATOM 733 N N . ASP A 1 89 ? 6.666 2.005 -16.152 1.00 92.25 89 ASP A N 1
ATOM 734 C CA . ASP A 1 89 ? 6.559 0.732 -16.887 1.00 92.25 89 ASP A CA 1
ATOM 735 C C . ASP A 1 89 ? 6.062 0.946 -18.325 1.00 92.25 89 ASP A C 1
ATOM 737 O O . ASP A 1 89 ? 6.551 0.315 -19.262 1.00 92.25 89 ASP A O 1
ATOM 741 N N . ASN A 1 90 ? 5.117 1.868 -18.516 1.00 90.88 90 ASN A N 1
ATOM 742 C CA . ASN A 1 90 ? 4.617 2.223 -19.842 1.00 90.88 90 ASN A CA 1
ATOM 743 C C . ASN A 1 90 ? 5.681 2.935 -20.689 1.00 90.88 90 ASN A C 1
ATOM 745 O O . ASN A 1 90 ? 5.840 2.593 -21.862 1.00 90.88 90 ASN A O 1
ATOM 749 N N . ALA A 1 91 ? 6.437 3.865 -20.097 1.00 89.38 91 ALA A N 1
ATOM 750 C CA . ALA A 1 91 ? 7.538 4.550 -20.773 1.00 89.38 91 ALA A CA 1
ATOM 751 C C . ALA A 1 91 ? 8.658 3.576 -21.191 1.00 89.38 91 ALA A C 1
ATOM 753 O O . ALA A 1 91 ? 9.150 3.646 -22.309 1.00 89.38 91 ALA A O 1
ATOM 754 N N . VAL A 1 92 ? 9.008 2.602 -20.342 1.00 87.62 92 VAL A N 1
ATOM 755 C CA . VAL A 1 92 ? 10.028 1.579 -20.653 1.00 87.62 92 VAL A CA 1
ATOM 756 C C . VAL A 1 92 ? 9.597 0.659 -21.805 1.00 87.62 92 VAL A C 1
ATOM 758 O O . VAL A 1 92 ? 10.438 0.172 -22.560 1.00 87.62 92 VAL A O 1
ATOM 761 N N . LYS A 1 93 ? 8.292 0.400 -21.955 1.00 82.31 93 LYS A N 1
ATOM 762 C CA . LYS A 1 93 ? 7.747 -0.481 -23.003 1.00 82.31 93 LYS A CA 1
ATOM 763 C C . LYS A 1 93 ? 7.616 0.185 -24.371 1.00 82.31 93 LYS A C 1
ATOM 765 O O . LYS A 1 93 ? 7.660 -0.530 -25.371 1.00 82.31 93 LYS A O 1
ATOM 770 N N . LYS A 1 94 ? 7.428 1.505 -24.427 1.00 76.12 94 LYS A N 1
ATOM 771 C CA . LYS A 1 94 ? 7.396 2.280 -25.673 1.00 76.12 94 LYS A CA 1
ATOM 772 C C . LYS A 1 94 ? 8.696 3.077 -25.812 1.00 76.12 94 LYS A C 1
ATOM 774 O O . LYS A 1 94 ? 8.732 4.219 -25.361 1.00 76.12 94 LYS A O 1
ATOM 779 N N . PRO A 1 95 ? 9.750 2.514 -26.428 1.00 59.03 95 PRO A N 1
ATOM 780 C CA . PRO A 1 95 ? 10.836 3.360 -26.896 1.00 59.03 95 PRO A CA 1
ATOM 781 C C . PRO A 1 95 ? 10.263 4.295 -27.974 1.00 59.03 95 PRO A C 1
ATOM 783 O O . PRO A 1 95 ? 9.586 3.822 -28.889 1.00 59.03 95 PRO A O 1
ATOM 786 N N . ILE A 1 96 ? 10.455 5.605 -27.791 1.00 53.22 96 ILE A N 1
ATOM 787 C CA . ILE A 1 96 ? 10.243 6.626 -28.831 1.00 53.22 96 ILE A CA 1
ATOM 788 C C . ILE A 1 96 ? 11.157 6.311 -30.015 1.00 53.22 96 ILE A C 1
ATOM 790 O O . ILE A 1 96 ? 12.317 5.913 -29.752 1.00 53.22 96 ILE A O 1
#

Secondary structure (DSSP, 8-state):
--------HHHHHHHHHHHHHHHHHHHHHHHHHHHHHHHHHHHHHHHHHHHHHHTT-HHHHHHHHHHHHHHHHHHHHHHHHHHHHHHHHHHHHS--

Organism: NCBI:txid433720

Radius of gyration: 22.38 Å; chains: 1; bounding box: 55×22×59 Å